Protein AF-A0A356J7E5-F1 (afdb_monomer)

pLDDT: mean 79.27, std 10.67, range [41.56, 92.94]

Foldseek 3Di:
DDDDPDPDPADDADLLLVLVQCLVCVVVFDFPCPPLLVVVLVVLVVVLVVCVVVVNVVVNVVSVVCSVVDDPSVVLSCCSPPNDPVSVVVRVVRTPDDWDQHNNHTDD

Sequence (108 aa):
MKHWMTGCKQSYIREEELLNQLYKMIDKVDIDELAAVERIKQEIDRLTKMISSLGGHVATAKVAEIMPDIDVYACAKYILKEGTKEEKRDLIGHLKTNLLIKDGSIHI

Nearest PDB structures (foldseek):
  8dz8-assembly2_B  TM=4.703E-01  e=1.554E+00  synthetic construct

Solvent-accessible surface area (backbone atoms only — not comparable to full-atom values): 6532 Å² total; per-residue (Å²): 133,88,78,80,88,60,97,64,89,63,57,89,68,56,69,71,58,53,40,52,54,47,54,75,45,48,85,78,48,53,58,52,67,70,58,62,47,46,52,51,52,50,51,51,51,53,50,37,54,52,41,40,76,75,67,36,58,73,59,37,56,57,49,62,70,47,60,84,70,64,52,63,56,60,52,51,43,45,32,57,71,75,42,52,73,65,54,37,50,52,56,62,69,44,44,72,55,74,73,45,78,52,84,67,39,83,45,120

Mean predicted aligned error: 8.87 Å

Secondary structure (DSSP, 8-state):
---------SPP--HHHHHHHHHHHGGGS-B-TTTHHHHHHHHHHHHHHHHHHTT-HHHHHHHHHHGGG--HHHHHHHHHHHS-HHHHHHHHHTB-S-PEEETTEEE-

Radius of gyration: 18.23 Å; Cα contacts (8 Å, |Δi|>4): 79; chains: 1; bounding box: 36×25×59 Å

Structure (mmCIF, N/CA/C/O backbone):
data_AF-A0A356J7E5-F1
#
_entry.id   AF-A0A356J7E5-F1
#
loop_
_atom_site.group_PDB
_atom_site.id
_atom_site.type_symbol
_atom_site.label_atom_id
_atom_site.label_alt_id
_atom_site.label_comp_id
_atom_site.label_asym_id
_atom_site.label_entity_id
_atom_site.label_seq_id
_atom_site.pdbx_PDB_ins_code
_atom_site.Cartn_x
_atom_site.Cartn_y
_atom_site.Cartn_z
_atom_site.occupancy
_atom_site.B_iso_or_equiv
_atom_site.auth_seq_id
_atom_site.auth_comp_id
_atom_site.auth_asym_id
_atom_site.auth_atom_id
_atom_site.pdbx_PDB_model_num
ATOM 1 N N . MET A 1 1 ? 3.920 15.385 34.512 1.00 41.56 1 MET A N 1
ATOM 2 C CA . MET A 1 1 ? 3.428 14.327 33.601 1.00 41.56 1 MET A CA 1
ATOM 3 C C . MET A 1 1 ? 2.526 14.982 32.570 1.00 41.56 1 MET A C 1
ATOM 5 O O . MET A 1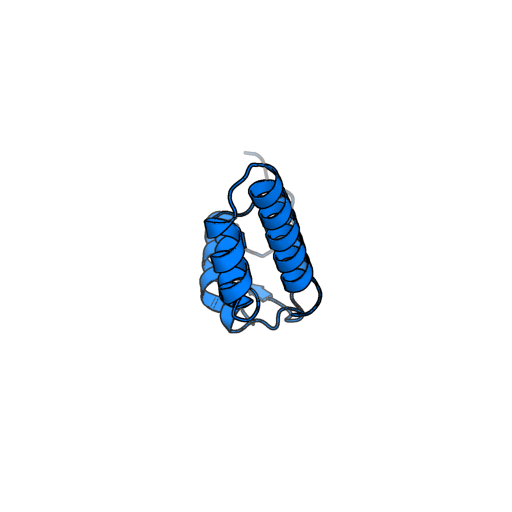 1 ? 1.538 15.585 32.960 1.00 41.56 1 MET A O 1
ATOM 9 N N . LYS A 1 2 ? 2.919 14.994 31.290 1.00 42.06 2 LYS A N 1
ATOM 10 C CA . LYS A 1 2 ? 2.154 15.662 30.226 1.00 42.06 2 LYS A CA 1
ATOM 11 C C . LYS A 1 2 ? 0.928 14.809 29.890 1.00 42.06 2 LYS A C 1
ATOM 13 O O . LYS A 1 2 ? 1.065 13.719 29.346 1.00 42.06 2 LYS A O 1
ATOM 18 N N . HIS A 1 3 ? -0.240 15.301 30.282 1.00 45.12 3 HIS A N 1
ATOM 19 C CA . HIS A 1 3 ? -1.545 14.742 29.953 1.00 45.12 3 HIS A CA 1
ATOM 20 C C . HIS A 1 3 ? -1.750 14.904 28.441 1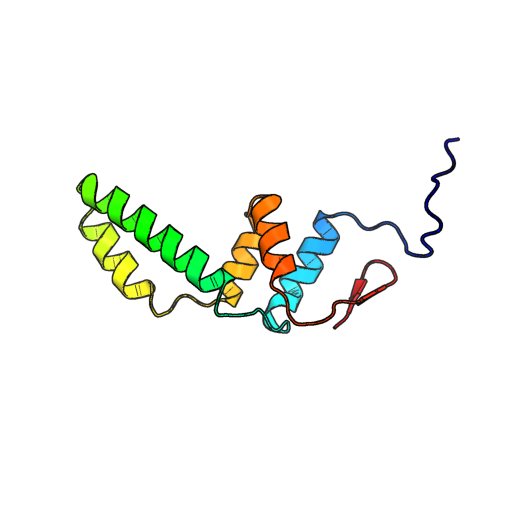.00 45.12 3 HIS A C 1
ATOM 22 O O . HIS A 1 3 ? -1.755 16.025 27.936 1.00 45.12 3 HIS A O 1
ATOM 28 N N . TRP A 1 4 ? -1.832 13.809 27.692 1.00 51.59 4 TRP A N 1
ATOM 29 C CA . TRP A 1 4 ? -2.084 13.873 26.256 1.00 51.59 4 TRP A CA 1
ATOM 30 C C . TRP A 1 4 ? -3.554 14.238 26.025 1.00 51.59 4 TRP A C 1
ATOM 32 O O . TRP A 1 4 ? -4.474 13.563 26.478 1.00 51.59 4 TRP A O 1
ATOM 42 N N . MET A 1 5 ? -3.741 15.377 25.365 1.00 57.56 5 MET A N 1
ATOM 43 C CA . MET A 1 5 ? -4.998 15.898 24.846 1.00 57.56 5 MET A CA 1
ATOM 44 C C . MET A 1 5 ? -5.292 15.245 23.497 1.00 57.56 5 MET A C 1
ATOM 46 O O . MET A 1 5 ? -4.988 15.810 22.453 1.00 57.56 5 MET A O 1
ATOM 50 N N . THR A 1 6 ? -5.911 14.078 23.496 1.00 57.47 6 THR A N 1
ATOM 51 C CA . THR A 1 6 ? -6.800 13.688 22.402 1.00 57.47 6 THR A CA 1
ATOM 52 C C . THR A 1 6 ? -7.925 12.918 23.076 1.00 57.47 6 THR A C 1
ATOM 54 O O . THR A 1 6 ? -7.679 11.920 23.739 1.00 57.47 6 THR A O 1
ATOM 57 N N . GLY A 1 7 ? -9.179 13.357 22.972 1.00 69.94 7 GLY A N 1
ATOM 58 C CA . GLY A 1 7 ? -10.334 12.597 23.487 1.00 69.94 7 GLY A CA 1
ATOM 59 C C . GLY A 1 7 ? -10.578 11.278 22.734 1.00 69.94 7 GLY A C 1
ATOM 60 O O . GLY A 1 7 ? -11.708 10.801 22.666 1.00 69.94 7 GLY A O 1
ATOM 61 N N . CYS A 1 8 ? -9.541 10.726 22.100 1.00 73.62 8 CYS A N 1
ATOM 62 C CA . CYS A 1 8 ? -9.588 9.508 21.326 1.00 73.62 8 CYS A CA 1
ATOM 63 C C . CYS A 1 8 ? -9.629 8.323 22.290 1.00 73.62 8 CYS A C 1
ATOM 65 O O . CYS A 1 8 ? -8.701 8.102 23.063 1.00 73.62 8 CYS A O 1
ATOM 67 N N . LYS A 1 9 ? -10.721 7.556 22.237 1.00 78.06 9 LYS A N 1
ATOM 68 C CA . LYS A 1 9 ? -10.908 6.346 23.054 1.00 78.06 9 LYS A CA 1
ATOM 69 C C . LYS A 1 9 ? -10.062 5.162 22.573 1.00 78.06 9 LYS A C 1
ATOM 71 O O . LYS A 1 9 ? -10.069 4.122 23.219 1.00 78.06 9 LYS A O 1
ATOM 76 N N . GLN A 1 10 ? -9.404 5.298 21.422 1.00 78.56 10 GLN A N 1
ATOM 77 C CA . GLN A 1 10 ? -8.622 4.235 20.806 1.00 78.56 10 GLN A CA 1
ATOM 78 C C . GLN A 1 10 ? -7.199 4.192 21.349 1.00 78.56 10 GLN A C 1
ATOM 80 O O . GLN A 1 10 ? -6.580 5.223 21.615 1.00 78.56 10 GLN A O 1
ATOM 85 N N . SER A 1 11 ? -6.687 2.973 21.493 1.00 80.81 11 SER A N 1
ATOM 86 C CA . SER A 1 11 ? -5.313 2.725 21.910 1.00 80.81 11 SER A CA 1
ATOM 87 C C . SER A 1 11 ? -4.316 3.261 20.886 1.00 80.81 11 SER A C 1
ATOM 89 O O . SER A 1 11 ? -4.572 3.290 19.682 1.00 80.81 11 SER A O 1
ATOM 91 N N . TYR A 1 12 ? -3.149 3.667 21.378 1.00 84.12 12 TYR A N 1
ATOM 92 C CA . TYR A 1 12 ? -2.030 4.042 20.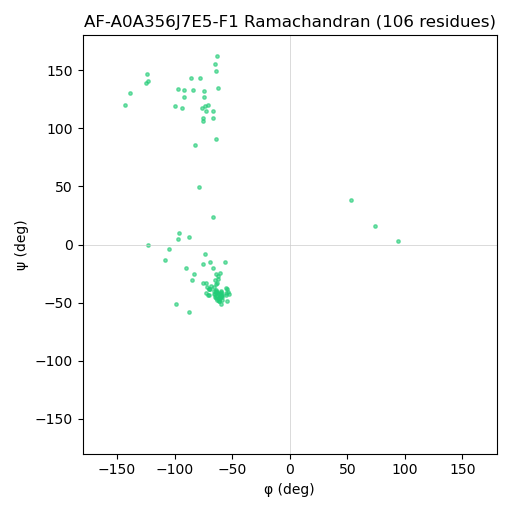525 1.00 84.12 12 TYR A CA 1
ATOM 93 C C . TYR A 1 12 ? -1.573 2.847 19.675 1.00 84.12 12 TYR A C 1
ATOM 95 O O . TYR A 1 12 ? -1.375 1.753 20.203 1.00 84.12 12 TYR A O 1
ATOM 103 N N . ILE A 1 13 ? -1.349 3.079 18.381 1.00 88.62 13 ILE A N 1
ATOM 104 C CA . ILE A 1 13 ? -0.760 2.115 17.448 1.00 88.62 13 ILE A CA 1
ATOM 105 C C . ILE A 1 13 ? 0.457 2.748 16.768 1.00 88.62 13 ILE A C 1
ATOM 107 O O . ILE A 1 13 ? 0.446 3.929 16.412 1.00 88.62 13 ILE A O 1
ATOM 111 N N . ARG A 1 14 ? 1.529 1.967 16.601 1.00 90.81 14 ARG A N 1
ATOM 112 C CA . ARG A 1 14 ? 2.715 2.390 15.843 1.00 90.81 14 ARG A CA 1
ATOM 113 C C . ARG A 1 14 ? 2.433 2.286 14.346 1.00 90.81 14 ARG A C 1
ATOM 115 O O . ARG A 1 14 ? 1.804 1.329 13.909 1.00 90.81 14 ARG A O 1
ATOM 122 N N . GLU A 1 15 ? 2.963 3.219 13.559 1.00 88.12 15 GLU A N 1
ATOM 123 C CA . GLU A 1 15 ? 2.815 3.209 12.094 1.00 88.12 15 GLU A CA 1
ATOM 124 C C . GLU A 1 15 ? 3.299 1.888 11.474 1.00 88.12 15 GLU A C 1
ATOM 126 O O . GLU A 1 15 ? 2.596 1.308 10.657 1.00 88.12 15 GLU A O 1
ATOM 131 N N . GLU A 1 16 ? 4.440 1.360 11.927 1.00 90.06 16 GLU A N 1
ATOM 132 C CA . GLU A 1 16 ? 4.972 0.058 11.487 1.00 90.06 16 GLU A CA 1
ATOM 133 C C . GLU A 1 16 ? 3.967 -1.089 11.677 1.00 90.06 16 GLU A C 1
ATOM 135 O O . GLU A 1 16 ? 3.812 -1.935 10.797 1.00 90.06 16 GLU A O 1
ATOM 140 N N . GLU A 1 17 ? 3.262 -1.103 12.810 1.00 91.88 17 GLU A N 1
ATOM 141 C CA . GLU A 1 17 ? 2.275 -2.136 13.121 1.00 91.88 17 GLU A CA 1
ATOM 142 C C . GLU A 1 17 ? 1.029 -1.977 12.242 1.00 91.88 17 GLU A C 1
ATOM 144 O O . GLU A 1 17 ? 0.558 -2.948 11.653 1.00 91.88 17 GLU A O 1
ATOM 149 N N . LEU A 1 18 ? 0.554 -0.739 12.068 1.00 90.62 18 LEU A N 1
ATOM 150 C CA . LEU A 1 18 ? -0.564 -0.428 11.179 1.00 90.62 18 LEU A CA 1
ATOM 151 C C . LEU A 1 18 ? -0.273 -0.854 9.730 1.00 90.62 18 LEU A C 1
ATOM 153 O O . LEU A 1 18 ? -1.097 -1.513 9.097 1.00 90.62 18 LEU A O 1
ATOM 157 N N . LEU A 1 19 ? 0.911 -0.513 9.213 1.00 91.56 19 LEU A N 1
ATOM 158 C CA . LEU A 1 19 ? 1.326 -0.863 7.854 1.00 91.56 19 LEU A CA 1
ATOM 159 C C . LEU A 1 19 ? 1.457 -2.378 7.672 1.00 91.56 19 LEU A C 1
ATOM 161 O O . LEU A 1 19 ? 1.054 -2.902 6.638 1.00 91.56 19 LEU A O 1
ATOM 165 N N . ASN A 1 20 ? 1.971 -3.096 8.674 1.00 92.94 20 ASN A N 1
ATOM 166 C CA . ASN A 1 20 ? 2.070 -4.554 8.636 1.00 92.94 20 ASN A CA 1
ATOM 167 C C . ASN A 1 20 ? 0.691 -5.230 8.620 1.00 92.94 20 ASN A C 1
ATOM 169 O O . ASN A 1 20 ? 0.486 -6.211 7.905 1.00 92.94 20 ASN A O 1
ATOM 173 N N . GLN A 1 21 ? -0.267 -4.710 9.389 1.00 92.81 21 GLN A N 1
ATOM 174 C CA . GLN A 1 21 ? -1.643 -5.199 9.345 1.00 92.81 21 GLN A CA 1
ATOM 175 C C . GLN A 1 21 ? -2.265 -4.962 7.971 1.00 92.81 21 GLN A C 1
ATOM 177 O O . GLN A 1 21 ? -2.797 -5.903 7.386 1.00 92.81 21 GLN A O 1
ATOM 182 N N . LEU A 1 22 ? -2.124 -3.751 7.425 1.00 90.44 22 LEU A N 1
ATOM 183 C CA . LEU A 1 22 ? -2.631 -3.419 6.097 1.00 90.44 22 LEU A CA 1
ATOM 184 C C . LEU A 1 22 ? -1.992 -4.307 5.018 1.00 90.44 22 LEU A C 1
ATOM 186 O O . LEU A 1 22 ? -2.704 -4.891 4.211 1.00 90.44 22 LEU A O 1
ATOM 190 N N . TYR A 1 23 ? -0.672 -4.511 5.063 1.00 91.25 23 TYR A N 1
ATOM 191 C CA . TYR A 1 23 ? 0.064 -5.392 4.147 1.00 91.25 23 TYR A CA 1
ATOM 192 C C . TYR A 1 23 ? -0.494 -6.823 4.112 1.00 91.25 23 TYR A C 1
ATOM 194 O O . TYR A 1 23 ? -0.551 -7.445 3.050 1.00 91.25 23 TYR A O 1
ATOM 202 N N . LYS A 1 24 ? -0.912 -7.358 5.266 1.00 91.69 24 LYS A N 1
ATOM 203 C CA . LYS A 1 24 ? -1.456 -8.720 5.391 1.00 91.69 24 LYS A CA 1
ATOM 204 C C . LYS A 1 24 ? -2.884 -8.874 4.868 1.00 91.69 24 LYS A C 1
ATOM 206 O O . LYS A 1 24 ? -3.319 -10.010 4.711 1.00 91.69 24 LYS A O 1
ATOM 211 N N . MET A 1 25 ? -3.612 -7.776 4.672 1.00 89.75 25 MET A N 1
ATOM 212 C CA . MET A 1 25 ? -5.017 -7.799 4.248 1.00 89.75 25 MET A CA 1
ATOM 213 C C . MET A 1 25 ? -5.290 -7.027 2.959 1.00 89.75 25 MET A C 1
ATOM 215 O O . MET A 1 25 ? -6.435 -6.972 2.528 1.00 89.75 25 MET A O 1
ATOM 219 N N . ILE A 1 26 ? -4.266 -6.422 2.354 1.00 85.94 26 ILE A N 1
ATOM 220 C CA . ILE A 1 26 ? -4.389 -5.582 1.157 1.00 85.94 26 ILE A CA 1
ATOM 221 C C . ILE A 1 26 ? -4.954 -6.345 -0.048 1.00 85.94 26 ILE A C 1
ATOM 223 O O . ILE A 1 26 ? -5.572 -5.748 -0.913 1.00 85.94 26 ILE A O 1
ATOM 227 N N . ASP A 1 27 ? -4.790 -7.668 -0.069 1.00 84.31 27 ASP A N 1
ATOM 228 C CA . ASP A 1 27 ? -5.372 -8.603 -1.038 1.00 84.31 27 ASP A CA 1
ATOM 229 C C . ASP A 1 27 ? -6.895 -8.771 -0.906 1.00 84.31 27 ASP A C 1
ATOM 231 O O . ASP A 1 27 ? -7.538 -9.313 -1.799 1.00 84.31 27 ASP A O 1
ATOM 235 N N . LYS A 1 28 ? -7.476 -8.322 0.209 1.00 84.19 28 LYS A N 1
ATOM 236 C CA . LYS A 1 28 ? -8.920 -8.352 0.487 1.00 84.19 28 LYS A CA 1
ATOM 237 C C . LYS A 1 28 ? -9.575 -6.980 0.364 1.00 84.19 28 LYS A C 1
ATOM 239 O O . LYS A 1 28 ? -10.780 -6.863 0.571 1.00 84.19 28 LYS A O 1
ATOM 244 N N . VAL A 1 29 ? -8.778 -5.947 0.108 1.00 81.69 29 VAL A N 1
ATOM 245 C CA . VAL A 1 29 ? -9.231 -4.564 0.005 1.00 81.69 29 VAL A CA 1
ATOM 246 C C . VAL A 1 29 ? -9.442 -4.236 -1.463 1.00 81.69 29 VAL A C 1
ATOM 248 O O . VAL A 1 29 ? -8.582 -4.518 -2.290 1.00 81.69 29 VAL A O 1
ATOM 251 N N . ASP A 1 30 ? -10.574 -3.611 -1.772 1.00 75.19 30 ASP A N 1
ATOM 252 C CA . ASP A 1 30 ? -10.832 -3.089 -3.108 1.00 75.19 30 ASP A CA 1
ATOM 253 C C . ASP A 1 30 ? -10.005 -1.810 -3.300 1.00 75.19 30 ASP A C 1
ATOM 255 O O . ASP A 1 30 ? -10.268 -0.763 -2.691 1.00 75.19 30 ASP A O 1
ATOM 259 N N . ILE A 1 31 ? -8.944 -1.933 -4.091 1.00 74.38 31 ILE A N 1
ATOM 260 C CA . ILE A 1 31 ? -8.103 -0.822 -4.525 1.00 74.38 31 ILE A CA 1
ATOM 261 C C . ILE A 1 31 ? -8.689 -0.349 -5.844 1.00 74.38 31 ILE A C 1
ATOM 263 O O . ILE A 1 31 ? -8.947 -1.172 -6.718 1.00 74.38 31 ILE A O 1
ATOM 267 N N . ASP A 1 32 ? -8.881 0.960 -6.019 1.00 66.38 32 ASP A N 1
ATOM 268 C CA . ASP A 1 32 ? -9.291 1.483 -7.321 1.00 66.38 32 ASP A CA 1
ATOM 269 C C . ASP A 1 32 ? -8.180 1.212 -8.355 1.00 66.38 32 ASP A C 1
ATOM 271 O O . ASP A 1 32 ? -7.231 1.989 -8.500 1.00 66.38 32 ASP A O 1
ATOM 275 N N . GLU A 1 33 ? -8.273 0.059 -9.031 1.00 60.97 33 GLU A N 1
ATOM 276 C CA . GLU A 1 33 ? -7.265 -0.499 -9.942 1.00 60.97 33 GLU A CA 1
ATOM 277 C C . GLU A 1 33 ? -6.895 0.461 -11.077 1.00 60.97 33 GLU A C 1
ATOM 279 O O . GLU A 1 33 ? -5.869 0.274 -11.723 1.00 60.97 33 GLU A O 1
ATOM 284 N N . LEU A 1 34 ? -7.680 1.513 -11.327 1.00 57.75 34 LEU A N 1
ATOM 285 C CA . LEU A 1 34 ? -7.445 2.402 -12.457 1.00 57.75 34 LEU A CA 1
ATOM 286 C C . LEU A 1 34 ? -6.429 3.519 -12.183 1.00 57.75 34 LEU A C 1
ATOM 288 O O . LEU A 1 34 ? -5.765 3.952 -13.113 1.00 57.75 34 LEU A O 1
ATOM 292 N N . ALA A 1 35 ? -6.297 4.022 -10.952 1.00 63.16 35 ALA A N 1
ATOM 293 C CA . ALA A 1 35 ? -5.496 5.230 -10.704 1.00 63.16 35 ALA A CA 1
ATOM 294 C C . ALA A 1 35 ? -4.081 4.915 -10.199 1.00 63.16 35 ALA A C 1
ATOM 296 O O . ALA A 1 35 ? -3.093 5.393 -10.761 1.00 63.16 35 ALA A O 1
ATOM 297 N N . ALA A 1 36 ? -3.967 4.085 -9.158 1.00 66.88 36 ALA A N 1
ATOM 298 C CA . ALA A 1 36 ? -2.676 3.770 -8.546 1.00 66.88 36 ALA A CA 1
ATOM 299 C C . ALA A 1 36 ? -1.804 2.899 -9.467 1.00 66.88 36 ALA A C 1
ATOM 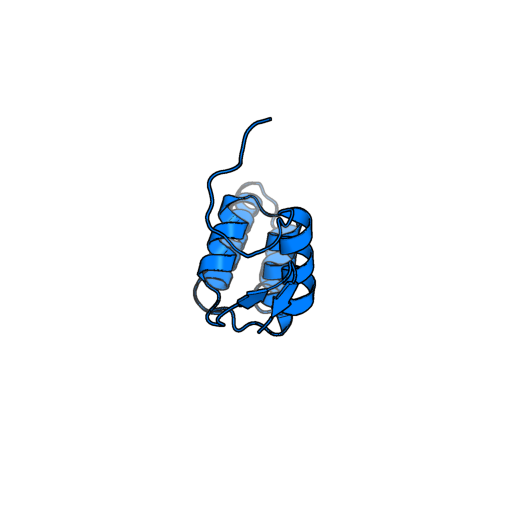301 O O . ALA A 1 36 ? -0.621 3.173 -9.664 1.00 66.88 36 ALA A O 1
ATOM 302 N N . VAL A 1 37 ? -2.404 1.884 -10.088 1.00 69.31 37 VAL A N 1
ATOM 303 C CA . VAL A 1 37 ? -1.723 0.960 -11.010 1.00 69.31 37 VAL A CA 1
ATOM 304 C C . VAL A 1 37 ? -1.258 1.686 -12.258 1.00 69.31 37 VAL A C 1
ATOM 306 O O . VAL A 1 37 ? -0.138 1.473 -12.711 1.00 69.31 37 VAL A O 1
ATOM 309 N N . GLU A 1 38 ? -2.097 2.566 -12.797 1.00 72.81 38 GLU A N 1
ATOM 310 C CA . GLU A 1 38 ? -1.768 3.360 -13.974 1.00 72.81 38 GLU A CA 1
ATOM 311 C C . GLU A 1 38 ? -0.591 4.300 -13.689 1.00 72.81 38 GLU A C 1
ATOM 313 O O . GLU A 1 38 ? 0.345 4.358 -14.481 1.00 72.81 38 GLU A O 1
ATOM 318 N N . ARG A 1 39 ? -0.548 4.947 -12.513 1.00 72.81 39 ARG A N 1
ATOM 319 C CA . ARG A 1 39 ? 0.630 5.730 -12.091 1.00 72.81 39 ARG A CA 1
ATOM 320 C C . ARG A 1 39 ? 1.894 4.876 -12.005 1.00 72.81 39 ARG A C 1
ATOM 322 O O . ARG A 1 39 ? 2.946 5.306 -12.470 1.00 72.81 39 ARG A O 1
ATOM 329 N N . ILE A 1 40 ? 1.805 3.672 -11.439 1.00 71.25 40 ILE A N 1
ATOM 330 C CA . ILE A 1 40 ? 2.955 2.760 -11.342 1.00 71.25 40 ILE A CA 1
ATOM 331 C C . ILE A 1 40 ? 3.425 2.332 -12.737 1.00 71.25 40 ILE A C 1
ATOM 333 O O . ILE A 1 40 ? 4.619 2.387 -13.027 1.00 71.25 40 ILE A O 1
ATOM 337 N N . LYS A 1 41 ? 2.498 1.953 -13.624 1.00 74.88 41 LYS A N 1
ATOM 338 C CA . LYS A 1 41 ? 2.798 1.596 -15.018 1.00 74.88 41 LYS A CA 1
ATOM 339 C C . LYS A 1 41 ? 3.451 2.760 -15.765 1.00 74.88 41 LYS A C 1
ATOM 341 O O . LYS A 1 41 ? 4.427 2.541 -16.477 1.00 74.88 41 LYS A O 1
ATOM 346 N N . GLN A 1 42 ? 2.975 3.987 -15.558 1.00 79.25 42 GLN A N 1
ATOM 347 C CA . GLN A 1 42 ? 3.568 5.199 -16.131 1.00 79.25 42 GLN A CA 1
ATOM 348 C C . GLN A 1 42 ? 4.993 5.447 -15.629 1.00 79.25 42 GLN A C 1
ATOM 350 O O . GLN A 1 42 ? 5.866 5.805 -16.421 1.00 79.25 42 GLN A O 1
ATOM 355 N N . GLU A 1 43 ? 5.261 5.232 -14.341 1.00 77.69 43 GLU A N 1
ATOM 356 C CA . GLU A 1 43 ? 6.606 5.416 -13.792 1.00 77.69 43 GLU A CA 1
ATOM 357 C C . GLU A 1 43 ? 7.572 4.328 -14.294 1.00 77.69 43 GLU A C 1
ATOM 359 O O . GLU A 1 43 ? 8.708 4.630 -14.667 1.00 77.69 43 GLU A O 1
ATOM 364 N N . ILE A 1 44 ? 7.108 3.078 -14.413 1.00 77.69 44 ILE A N 1
ATOM 365 C CA . ILE A 1 44 ? 7.871 1.982 -15.034 1.00 77.69 44 ILE A CA 1
ATOM 366 C C . ILE A 1 44 ? 8.183 2.296 -16.500 1.00 77.69 44 ILE A C 1
ATOM 368 O O . ILE A 1 44 ? 9.330 2.146 -16.925 1.00 77.69 44 ILE A O 1
ATOM 372 N N . ASP A 1 45 ? 7.208 2.776 -17.274 1.00 81.31 45 ASP A N 1
ATOM 373 C CA . ASP A 1 45 ? 7.410 3.187 -18.668 1.00 81.31 45 ASP A CA 1
ATOM 374 C C . ASP A 1 45 ? 8.428 4.339 -18.773 1.00 81.31 45 ASP A C 1
ATOM 376 O O . ASP A 1 45 ? 9.353 4.303 -19.592 1.00 81.31 45 ASP A O 1
ATOM 380 N N . ARG A 1 46 ? 8.343 5.333 -17.882 1.00 82.00 46 ARG A N 1
ATOM 381 C CA . ARG A 1 46 ? 9.297 6.449 -17.814 1.00 82.00 46 ARG A CA 1
ATOM 382 C C . ARG A 1 46 ? 10.724 5.977 -17.521 1.00 82.00 46 ARG A C 1
ATOM 384 O O . ARG A 1 46 ? 11.659 6.402 -18.207 1.00 82.00 46 ARG A O 1
ATOM 391 N N . LEU A 1 47 ? 10.901 5.092 -16.539 1.00 79.38 47 LEU A N 1
ATOM 392 C CA . LEU A 1 47 ? 12.200 4.500 -16.206 1.00 79.38 47 LEU A CA 1
ATOM 393 C C . LEU A 1 47 ? 12.744 3.649 -17.359 1.00 79.38 47 LEU A C 1
ATOM 395 O O . LEU A 1 47 ? 13.929 3.729 -17.687 1.00 79.38 47 LEU A O 1
ATOM 399 N N . THR A 1 48 ? 11.876 2.890 -18.024 1.00 80.56 48 THR A N 1
ATOM 400 C CA . THR A 1 48 ? 12.227 2.066 -19.187 1.00 80.56 48 THR A CA 1
ATOM 401 C C . THR A 1 48 ? 12.751 2.927 -20.333 1.00 80.56 48 THR A C 1
ATOM 403 O O . THR A 1 48 ? 13.817 2.646 -20.884 1.00 80.56 48 THR A O 1
ATOM 406 N N . LYS A 1 49 ? 12.071 4.037 -20.649 1.00 82.62 49 LYS A N 1
ATOM 407 C CA . LYS A 1 49 ? 12.522 5.011 -21.659 1.00 82.62 49 LYS A CA 1
ATOM 408 C C . LYS A 1 49 ? 13.879 5.617 -21.311 1.00 82.62 49 LYS A C 1
ATOM 410 O O . LYS A 1 49 ? 14.742 5.727 -22.184 1.00 82.62 49 LYS A O 1
ATOM 415 N N . MET A 1 50 ? 14.096 5.957 -20.040 1.00 80.69 50 MET A N 1
ATOM 416 C CA . MET A 1 50 ? 15.391 6.446 -19.565 1.00 80.69 50 MET A CA 1
ATOM 417 C C . MET A 1 50 ? 16.500 5.408 -19.799 1.00 80.69 50 MET A C 1
ATOM 419 O O . MET A 1 50 ? 17.504 5.726 -20.434 1.00 80.69 50 MET A O 1
ATOM 423 N N . ILE A 1 51 ? 16.310 4.157 -19.368 1.00 81.75 51 ILE A N 1
ATOM 424 C CA . ILE A 1 51 ? 17.286 3.069 -19.567 1.00 81.75 51 I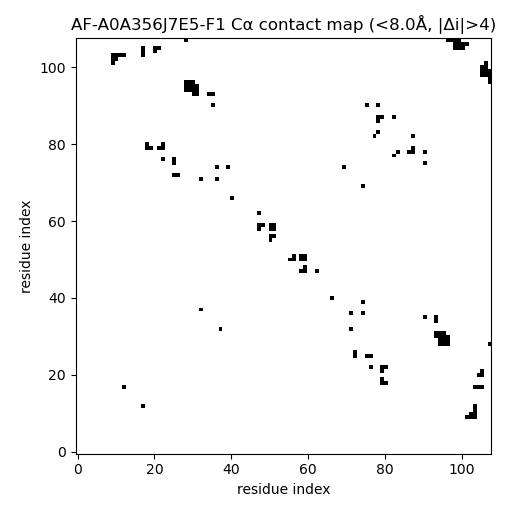LE A CA 1
ATOM 425 C C . ILE A 1 51 ? 17.562 2.828 -21.060 1.00 81.75 51 ILE A C 1
ATOM 427 O O . ILE A 1 51 ? 18.719 2.642 -21.447 1.00 81.75 51 ILE A O 1
ATOM 431 N N . SER A 1 52 ? 16.531 2.892 -21.911 1.00 83.12 52 SER A N 1
ATOM 432 C CA . SER A 1 52 ? 16.689 2.784 -23.368 1.00 83.12 52 SER A CA 1
ATOM 433 C C . SER A 1 52 ? 17.612 3.866 -23.921 1.00 83.12 52 SER A C 1
ATOM 435 O O . SER A 1 52 ? 18.498 3.568 -24.719 1.00 83.12 52 SER A O 1
ATOM 437 N N . SER A 1 53 ? 17.430 5.117 -23.478 1.00 83.00 53 SER A N 1
ATOM 438 C CA . SER A 1 53 ? 18.240 6.258 -23.927 1.00 83.00 53 SER A CA 1
ATOM 439 C C . SER A 1 53 ? 19.717 6.136 -23.536 1.00 83.00 53 SER A C 1
ATOM 441 O O . SER A 1 53 ? 20.585 6.652 -24.233 1.00 83.00 53 SER A O 1
ATOM 443 N N . LEU A 1 54 ? 20.007 5.387 -22.467 1.00 89.50 54 LEU A N 1
ATOM 444 C CA . LEU A 1 54 ? 21.360 5.070 -22.004 1.00 89.50 54 LEU A CA 1
ATOM 445 C C . LEU A 1 54 ? 21.953 3.808 -22.665 1.00 89.50 54 LEU A C 1
ATOM 447 O O . LEU A 1 54 ? 23.033 3.366 -22.283 1.00 89.50 54 LEU A O 1
ATOM 451 N N . GLY A 1 55 ? 21.269 3.216 -23.653 1.00 81.25 55 GLY A N 1
ATOM 452 C CA . GLY A 1 55 ? 21.746 2.056 -24.412 1.00 81.25 55 GLY A CA 1
ATOM 453 C C . GLY A 1 55 ? 21.293 0.689 -23.882 1.00 81.25 55 GLY A C 1
ATOM 454 O O . GLY A 1 55 ? 21.653 -0.336 -24.464 1.00 81.25 55 GLY A O 1
ATOM 455 N N . GLY A 1 56 ? 20.465 0.637 -22.833 1.00 77.94 56 GLY A N 1
ATOM 456 C CA . GLY A 1 56 ? 20.011 -0.590 -22.161 1.00 77.94 56 GLY A CA 1
ATOM 457 C C . GLY A 1 56 ? 18.881 -1.361 -22.863 1.00 77.94 56 GLY A C 1
ATOM 458 O O . GLY A 1 56 ? 17.907 -1.735 -22.217 1.00 77.94 56 GLY A O 1
ATOM 459 N N . HIS A 1 57 ? 19.001 -1.632 -24.164 1.00 71.50 57 HIS A N 1
ATOM 460 C CA . HIS A 1 57 ? 17.935 -2.211 -25.005 1.00 71.50 57 HIS A CA 1
ATOM 461 C C . HIS A 1 57 ? 17.472 -3.624 -24.585 1.00 71.50 57 HIS A C 1
ATOM 463 O O . HIS A 1 57 ? 16.329 -4.008 -24.814 1.00 71.50 57 HIS A O 1
ATOM 469 N N . VAL A 1 58 ? 18.338 -4.415 -23.942 1.00 69.69 58 VAL A N 1
ATOM 470 C CA . VAL A 1 58 ? 17.978 -5.760 -23.442 1.00 69.69 58 VAL A CA 1
ATOM 471 C C . VAL A 1 58 ? 17.124 -5.680 -22.172 1.00 69.69 58 VAL A C 1
ATOM 473 O O . VAL A 1 58 ? 16.259 -6.525 -21.948 1.00 69.69 58 VAL A O 1
ATOM 476 N N . ALA A 1 59 ? 17.353 -4.665 -21.335 1.00 67.75 59 ALA A N 1
ATOM 477 C CA . ALA A 1 59 ? 16.564 -4.449 -20.127 1.00 67.75 59 ALA A CA 1
ATOM 478 C C . ALA A 1 59 ? 15.155 -3.952 -20.475 1.00 67.75 59 ALA A C 1
ATOM 480 O O . ALA A 1 59 ? 14.189 -4.379 -19.852 1.00 67.75 59 ALA A O 1
ATOM 481 N N . THR A 1 60 ? 15.022 -3.115 -21.506 1.00 70.50 60 THR A N 1
ATOM 482 C CA . THR A 1 60 ? 13.723 -2.571 -21.915 1.00 70.50 60 THR A CA 1
ATOM 483 C C . THR A 1 60 ? 12.797 -3.610 -22.539 1.00 70.50 60 THR A C 1
ATOM 485 O O . THR A 1 60 ? 11.612 -3.613 -22.221 1.00 70.50 60 THR A O 1
ATOM 488 N N . ALA A 1 61 ? 13.325 -4.540 -23.342 1.00 71.81 61 ALA A N 1
ATOM 489 C CA . ALA A 1 61 ? 12.538 -5.646 -23.896 1.00 71.81 61 ALA A CA 1
ATOM 490 C C . ALA A 1 61 ? 11.922 -6.527 -22.794 1.00 71.81 61 ALA A C 1
ATOM 492 O O . ALA A 1 61 ? 10.731 -6.819 -22.823 1.00 71.81 61 ALA A O 1
ATOM 493 N N . LYS A 1 62 ? 12.708 -6.863 -21.763 1.00 73.81 62 LYS A N 1
ATOM 494 C CA . LYS A 1 62 ? 12.229 -7.655 -20.619 1.00 73.81 62 LYS A CA 1
ATOM 495 C C . LYS A 1 62 ? 11.171 -6.931 -19.790 1.00 73.81 62 LYS A C 1
ATOM 497 O O . LYS A 1 62 ? 10.252 -7.571 -19.298 1.00 73.81 62 LYS A O 1
ATOM 502 N N . VAL A 1 63 ? 11.296 -5.612 -19.620 1.00 73.06 63 VAL A N 1
ATOM 503 C CA . VAL A 1 63 ? 10.292 -4.821 -18.888 1.00 73.06 63 VAL A CA 1
ATOM 504 C C . VAL A 1 63 ? 8.977 -4.735 -19.670 1.00 73.06 63 VAL A C 1
ATOM 506 O O . VAL A 1 63 ? 7.905 -4.848 -19.081 1.00 73.06 63 VAL A O 1
ATOM 509 N N . ALA A 1 64 ? 9.045 -4.603 -20.996 1.00 71.06 64 ALA A N 1
ATOM 510 C CA . ALA A 1 64 ? 7.861 -4.580 -21.851 1.00 71.06 64 ALA A CA 1
ATOM 511 C C . ALA A 1 64 ? 7.077 -5.907 -21.823 1.00 71.06 64 ALA A C 1
ATOM 513 O O . ALA A 1 64 ? 5.851 -5.884 -21.889 1.00 71.06 64 ALA A O 1
ATOM 514 N N . GLU A 1 65 ? 7.763 -7.045 -21.682 1.00 75.56 65 GLU A N 1
ATOM 515 C CA . GLU A 1 65 ? 7.128 -8.366 -21.565 1.00 75.56 65 GLU A CA 1
ATOM 516 C C . GLU A 1 65 ? 6.358 -8.545 -20.247 1.00 75.56 65 GLU A C 1
ATOM 518 O O . GLU A 1 65 ? 5.305 -9.170 -20.248 1.00 75.56 65 GLU A O 1
ATOM 523 N N . ILE A 1 66 ? 6.844 -7.976 -19.138 1.00 72.12 66 ILE A N 1
ATOM 524 C CA . ILE A 1 66 ? 6.225 -8.136 -17.807 1.00 72.12 66 ILE A CA 1
ATOM 525 C C . ILE A 1 66 ? 5.173 -7.069 -17.482 1.00 72.12 66 ILE A C 1
ATOM 527 O O . ILE A 1 66 ? 4.356 -7.275 -16.591 1.00 72.12 66 ILE A O 1
ATOM 531 N N . MET A 1 67 ? 5.188 -5.921 -18.170 1.00 70.06 67 MET A N 1
ATOM 532 C CA . MET A 1 67 ? 4.269 -4.797 -17.926 1.00 70.06 67 MET A CA 1
ATOM 533 C C . MET A 1 67 ? 2.770 -5.163 -17.946 1.00 70.06 67 MET A C 1
ATOM 535 O O . MET A 1 67 ? 2.031 -4.627 -17.111 1.00 70.06 67 MET A O 1
ATOM 539 N N . PRO A 1 68 ? 2.288 -6.026 -18.864 1.00 68.81 68 PRO A N 1
ATOM 540 C CA . PRO A 1 68 ? 0.888 -6.451 -18.891 1.00 68.81 68 PRO A CA 1
ATOM 541 C C . PRO A 1 68 ? 0.479 -7.269 -17.660 1.00 68.81 68 PRO A C 1
ATOM 543 O O . PRO A 1 68 ? -0.665 -7.167 -17.227 1.00 68.81 68 PRO A O 1
ATOM 546 N N . ASP A 1 69 ? 1.424 -8.010 -17.078 1.00 71.38 69 ASP A N 1
ATOM 547 C CA . ASP A 1 69 ? 1.197 -8.982 -16.002 1.00 71.38 69 ASP A CA 1
ATOM 548 C C . ASP A 1 69 ? 1.459 -8.405 -14.600 1.00 71.38 69 ASP A C 1
ATOM 550 O O . ASP A 1 69 ? 1.522 -9.139 -13.611 1.00 71.38 69 ASP A O 1
ATOM 554 N N . ILE A 1 70 ? 1.644 -7.085 -14.488 1.00 73.31 70 ILE A N 1
ATOM 555 C CA . ILE A 1 70 ? 1.875 -6.432 -13.197 1.00 73.31 70 ILE A CA 1
ATOM 556 C C . ILE A 1 70 ? 0.614 -6.540 -12.333 1.00 73.31 70 ILE A C 1
ATOM 558 O O . ILE A 1 70 ? -0.385 -5.862 -12.574 1.00 73.31 70 ILE A O 1
ATOM 562 N N . ASP A 1 71 ? 0.709 -7.366 -11.292 1.00 76.38 71 ASP A N 1
ATOM 563 C CA . ASP A 1 71 ? -0.308 -7.534 -10.259 1.00 76.38 71 ASP A CA 1
ATOM 564 C C . ASP A 1 71 ? -0.380 -6.297 -9.347 1.00 76.38 71 ASP A C 1
ATOM 566 O O . ASP A 1 71 ? 0.577 -5.928 -8.654 1.00 76.38 71 ASP A O 1
ATOM 570 N N . VAL A 1 72 ? -1.562 -5.683 -9.320 1.00 77.50 72 VAL A N 1
ATOM 571 C CA . VAL A 1 72 ? -1.913 -4.523 -8.495 1.00 77.50 72 VAL A CA 1
ATOM 572 C C . VAL A 1 72 ? -1.602 -4.758 -7.019 1.00 77.50 72 VAL A C 1
ATOM 574 O O . VAL A 1 72 ? -1.031 -3.891 -6.351 1.00 77.50 72 VAL A O 1
ATOM 577 N N . TYR A 1 73 ? -1.914 -5.947 -6.506 1.00 82.19 73 TYR A N 1
ATOM 578 C CA . TYR A 1 73 ? -1.711 -6.284 -5.102 1.00 82.19 73 TYR A CA 1
ATOM 579 C C . TYR A 1 73 ? -0.233 -6.486 -4.773 1.00 82.19 73 TYR A C 1
ATOM 581 O O . TYR A 1 73 ? 0.206 -6.138 -3.673 1.00 82.19 73 TYR A O 1
ATOM 589 N N . ALA A 1 74 ? 0.561 -6.996 -5.717 1.00 82.69 74 ALA A N 1
ATOM 590 C CA . ALA A 1 74 ? 2.009 -7.091 -5.561 1.00 82.69 74 ALA A CA 1
ATOM 591 C C . ALA A 1 74 ? 2.649 -5.696 -5.468 1.00 82.69 74 ALA A C 1
ATOM 593 O O . ALA A 1 74 ? 3.482 -5.453 -4.589 1.00 82.69 74 ALA A O 1
ATOM 594 N N . CYS A 1 75 ? 2.204 -4.750 -6.300 1.00 79.75 75 CYS A N 1
ATOM 595 C CA . CYS A 1 75 ? 2.641 -3.358 -6.222 1.00 79.75 75 CYS A CA 1
ATOM 596 C C . CYS A 1 75 ? 2.216 -2.676 -4.917 1.00 79.75 75 CYS A C 1
ATOM 598 O O . CYS A 1 75 ? 3.038 -2.025 -4.270 1.00 79.75 75 CYS A O 1
ATOM 600 N N . ALA A 1 76 ? 0.965 -2.855 -4.490 1.00 83.75 76 ALA A N 1
ATOM 601 C CA . ALA A 1 76 ? 0.479 -2.304 -3.228 1.00 83.75 76 ALA A CA 1
ATOM 602 C C . ALA A 1 76 ? 1.293 -2.836 -2.035 1.00 83.75 76 ALA A C 1
ATOM 604 O O . ALA A 1 76 ? 1.738 -2.063 -1.185 1.00 83.75 76 ALA A O 1
ATOM 605 N N . LYS A 1 77 ? 1.584 -4.144 -2.008 1.00 88.38 77 LYS A N 1
ATOM 606 C CA . LYS A 1 77 ? 2.467 -4.770 -1.009 1.00 88.38 77 LYS A CA 1
ATOM 607 C C . LYS A 1 77 ? 3.867 -4.161 -1.012 1.00 88.38 77 LYS A C 1
ATOM 609 O O . LYS A 1 77 ? 4.409 -3.886 0.060 1.00 88.38 77 LYS A O 1
ATOM 614 N N . TYR A 1 78 ? 4.441 -3.923 -2.189 1.00 87.31 78 TYR A N 1
ATOM 615 C CA . TYR A 1 78 ? 5.742 -3.269 -2.309 1.00 87.31 78 TYR A CA 1
ATOM 616 C C . TYR A 1 78 ? 5.722 -1.845 -1.734 1.00 87.31 78 TYR A C 1
ATOM 618 O O . TYR A 1 78 ? 6.560 -1.528 -0.894 1.00 87.31 78 TYR A O 1
ATOM 626 N N . ILE A 1 79 ? 4.735 -1.018 -2.098 1.00 86.06 79 ILE A N 1
ATOM 627 C CA . ILE A 1 79 ? 4.604 0.360 -1.591 1.00 86.06 79 ILE A CA 1
ATOM 628 C C . ILE A 1 79 ? 4.436 0.377 -0.067 1.00 86.06 79 ILE A C 1
ATOM 630 O O . ILE A 1 79 ? 5.098 1.154 0.620 1.00 86.06 79 ILE A O 1
ATOM 634 N N . LEU A 1 80 ? 3.603 -0.505 0.493 1.00 88.44 80 LEU A N 1
ATOM 635 C CA . LEU A 1 80 ? 3.409 -0.595 1.945 1.00 88.44 80 LEU A CA 1
ATOM 636 C C . LEU A 1 80 ? 4.691 -0.975 2.696 1.00 88.44 80 LEU A C 1
ATOM 638 O O . LEU A 1 80 ? 4.876 -0.553 3.839 1.00 88.44 80 LEU A O 1
ATOM 642 N N . LYS A 1 81 ? 5.588 -1.732 2.059 1.00 90.06 81 LYS A N 1
ATOM 643 C CA . LYS A 1 81 ? 6.848 -2.172 2.657 1.00 90.06 81 LYS A CA 1
ATOM 644 C C . LYS A 1 81 ? 7.972 -1.150 2.455 1.00 90.06 81 LYS A C 1
ATOM 646 O O . LYS A 1 81 ? 8.504 -0.631 3.433 1.00 90.06 81 LYS A O 1
ATOM 651 N N . GLU A 1 82 ? 8.274 -0.817 1.205 1.00 87.31 82 GLU A N 1
ATOM 652 C CA . GLU A 1 82 ? 9.474 -0.073 0.789 1.00 87.31 82 GLU A CA 1
ATOM 653 C C . GLU A 1 82 ? 9.179 1.365 0.330 1.00 87.31 82 GLU A C 1
ATOM 655 O O . GLU A 1 82 ? 10.093 2.177 0.213 1.00 87.31 82 GLU A O 1
ATOM 660 N N . GLY A 1 83 ? 7.910 1.702 0.083 1.00 84.31 83 GLY A N 1
ATOM 661 C CA . GLY A 1 83 ? 7.515 3.021 -0.403 1.00 84.31 83 GLY A CA 1
ATOM 662 C C . GLY A 1 83 ? 7.796 4.146 0.594 1.00 84.31 83 GLY A C 1
ATOM 663 O O . GLY A 1 83 ? 7.835 3.965 1.820 1.00 84.31 83 GLY A O 1
ATOM 664 N N . THR A 1 84 ? 7.945 5.350 0.057 1.00 88.81 84 THR A N 1
ATOM 665 C CA . THR A 1 84 ? 8.010 6.587 0.829 1.00 88.81 84 THR A CA 1
ATOM 666 C C . THR A 1 84 ? 6.703 6.834 1.582 1.00 88.81 84 THR A C 1
ATOM 668 O O . THR A 1 84 ? 5.640 6.295 1.267 1.00 88.81 84 THR A O 1
ATOM 671 N N . LYS A 1 85 ? 6.761 7.704 2.594 1.00 88.75 85 LYS A N 1
ATOM 672 C CA . LYS A 1 85 ? 5.577 8.108 3.362 1.00 88.75 85 LYS A CA 1
ATOM 673 C C . LYS A 1 85 ? 4.458 8.671 2.475 1.00 88.75 85 LYS A C 1
ATOM 675 O O . LYS A 1 85 ? 3.287 8.427 2.751 1.00 88.75 85 LYS A O 1
ATOM 680 N N . GLU A 1 86 ? 4.816 9.420 1.435 1.00 87.12 86 GLU A N 1
ATOM 681 C CA . GLU A 1 86 ? 3.840 10.023 0.525 1.00 87.12 86 GLU A CA 1
ATOM 682 C C . GLU A 1 86 ? 3.191 8.976 -0.383 1.00 87.12 86 GLU A C 1
ATOM 684 O O . GLU A 1 86 ? 1.973 8.973 -0.507 1.00 87.12 86 GLU A O 1
ATOM 689 N N . GLU A 1 87 ? 3.955 8.021 -0.920 1.00 83.62 87 GLU A N 1
ATOM 690 C CA . GLU A 1 87 ? 3.400 6.915 -1.719 1.00 83.62 87 GLU A CA 1
ATOM 691 C C . GLU A 1 87 ? 2.476 6.017 -0.892 1.00 83.62 87 GLU A C 1
ATOM 693 O O . GLU A 1 87 ? 1.406 5.627 -1.352 1.00 83.62 87 GLU A O 1
ATOM 698 N N . LYS A 1 88 ? 2.849 5.726 0.361 1.00 87.81 88 LYS A N 1
ATOM 699 C CA . LYS A 1 88 ? 1.995 4.976 1.296 1.00 87.81 88 LYS A CA 1
ATOM 700 C C . LYS A 1 88 ? 0.683 5.707 1.562 1.00 87.81 88 LYS A C 1
ATOM 702 O O . LYS A 1 88 ? -0.377 5.087 1.559 1.00 87.81 88 LYS A O 1
ATOM 707 N N . ARG A 1 89 ? 0.745 7.023 1.784 1.00 87.62 89 ARG A N 1
ATOM 708 C CA . ARG A 1 89 ? -0.445 7.857 1.985 1.00 87.62 89 ARG A CA 1
ATOM 709 C C . ARG A 1 89 ? -1.326 7.887 0.739 1.00 87.62 89 ARG A C 1
ATOM 711 O O . ARG A 1 89 ? -2.538 7.754 0.876 1.00 87.62 89 ARG A O 1
ATOM 718 N N . ASP A 1 90 ? -0.725 8.050 -0.435 1.00 84.44 90 ASP A N 1
ATOM 719 C CA . ASP A 1 90 ? -1.431 8.069 -1.715 1.00 84.44 90 ASP A CA 1
ATOM 720 C C . ASP A 1 90 ? -2.143 6.734 -1.964 1.00 84.44 90 ASP A C 1
ATOM 722 O O . ASP A 1 90 ? -3.346 6.721 -2.202 1.00 84.44 90 ASP A O 1
ATOM 726 N N . LEU A 1 91 ? -1.453 5.601 -1.782 1.00 84.50 91 LEU A N 1
ATOM 727 C CA . LEU A 1 91 ? -2.048 4.264 -1.884 1.00 84.50 91 LEU A CA 1
ATOM 728 C C . LEU A 1 91 ? -3.265 4.102 -0.962 1.00 84.50 91 LEU A C 1
ATOM 730 O O . LEU A 1 91 ? -4.318 3.654 -1.409 1.00 84.50 91 LEU A O 1
ATOM 734 N N . ILE A 1 92 ? -3.136 4.485 0.313 1.00 85.69 92 ILE A N 1
ATOM 735 C CA . ILE A 1 92 ? -4.235 4.399 1.290 1.00 85.69 92 ILE A CA 1
ATOM 736 C C . ILE A 1 92 ? -5.411 5.305 0.887 1.00 85.69 92 ILE A C 1
ATOM 738 O O . ILE A 1 92 ? -6.565 4.953 1.118 1.00 85.69 92 ILE A O 1
ATOM 742 N N . GLY A 1 93 ? -5.138 6.451 0.257 1.00 84.56 93 GLY A N 1
ATOM 743 C CA . GLY A 1 93 ? -6.162 7.361 -0.259 1.00 84.56 93 GLY A CA 1
ATOM 744 C C . GLY A 1 93 ? -6.989 6.798 -1.420 1.00 84.56 93 GLY A C 1
ATOM 745 O O . GLY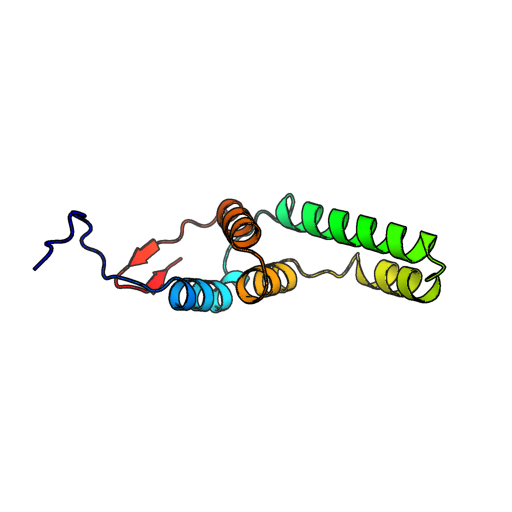 A 1 93 ? -8.095 7.278 -1.651 1.00 84.56 93 GLY A O 1
ATOM 746 N N . HIS A 1 94 ? -6.489 5.775 -2.118 1.00 80.62 94 HIS A N 1
ATOM 747 C CA . HIS A 1 94 ? -7.168 5.124 -3.245 1.00 80.62 94 HIS A CA 1
ATOM 748 C C . HIS A 1 94 ? -7.933 3.846 -2.853 1.00 80.62 94 HIS A C 1
ATOM 750 O O . HIS A 1 94 ? -8.468 3.154 -3.723 1.00 80.62 94 HIS A O 1
ATOM 756 N N . LEU A 1 95 ? -7.993 3.505 -1.561 1.00 82.88 95 LEU A N 1
ATOM 757 C CA . LEU A 1 95 ? -8.779 2.366 -1.084 1.00 82.88 95 LEU A CA 1
ATOM 758 C C . LEU A 1 95 ? -10.272 2.724 -1.105 1.00 82.88 95 LEU A C 1
ATOM 760 O O . LEU A 1 95 ? -10.683 3.724 -0.518 1.00 82.88 95 LEU A O 1
ATOM 764 N N . LYS A 1 96 ? -11.097 1.891 -1.749 1.00 79.00 96 LYS A N 1
ATOM 765 C CA . LYS A 1 96 ? -12.566 2.050 -1.755 1.00 79.00 96 LYS A CA 1
ATOM 766 C C . LYS A 1 96 ? -13.224 1.455 -0.520 1.00 79.00 96 LYS A C 1
ATOM 768 O O . LYS A 1 96 ? -14.328 1.843 -0.139 1.00 79.00 96 LYS A O 1
ATOM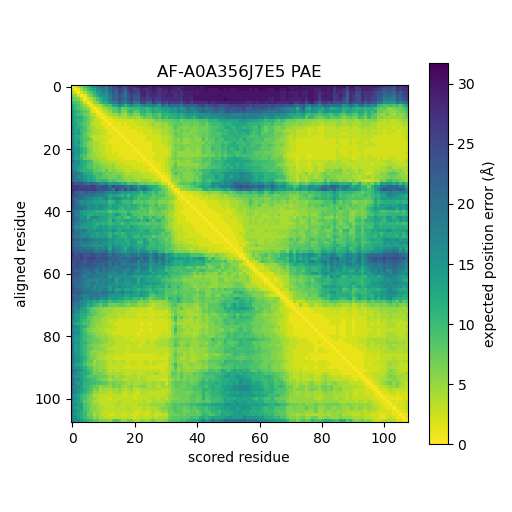 773 N N . THR A 1 97 ? -12.567 0.477 0.089 1.00 81.69 97 THR A N 1
ATOM 774 C CA . THR A 1 97 ? -13.066 -0.199 1.280 1.00 81.69 97 THR A CA 1
ATOM 775 C C . THR A 1 97 ? -12.924 0.697 2.507 1.00 81.69 97 THR A C 1
ATOM 777 O O . THR A 1 97 ? -11.854 1.239 2.781 1.00 81.69 97 THR A O 1
ATOM 780 N N . ASN A 1 98 ? -13.995 0.811 3.292 1.00 85.56 98 ASN A N 1
ATOM 781 C CA . ASN A 1 98 ? -13.941 1.490 4.581 1.00 85.56 98 ASN A CA 1
ATOM 782 C C . ASN A 1 98 ? -13.187 0.622 5.590 1.00 85.56 98 ASN A C 1
ATOM 784 O O . ASN A 1 98 ? -13.661 -0.445 5.965 1.00 85.56 98 ASN A O 1
ATOM 788 N N . LEU A 1 99 ? -12.034 1.097 6.053 1.00 87.38 99 LEU A N 1
ATOM 789 C CA . LEU A 1 99 ? -11.256 0.423 7.087 1.00 87.38 99 LEU A CA 1
ATOM 790 C C . LEU A 1 99 ? -11.657 0.940 8.471 1.00 87.38 99 LEU A C 1
ATOM 792 O O . LEU A 1 99 ? -11.610 2.144 8.735 1.00 87.38 99 LEU A O 1
ATOM 796 N N . LEU A 1 100 ? -12.008 0.031 9.379 1.00 89.00 100 LEU A N 1
ATOM 797 C CA . LEU A 1 100 ? -12.252 0.344 10.784 1.00 89.00 100 LEU A CA 1
ATOM 798 C C . LEU A 1 100 ? -11.017 -0.011 11.612 1.00 89.00 100 LEU A C 1
ATOM 800 O O . LEU A 1 100 ? -10.644 -1.175 11.712 1.00 89.00 100 LEU A O 1
ATOM 804 N N . ILE A 1 101 ? -10.422 0.982 12.272 1.00 87.81 101 ILE A N 1
ATOM 805 C CA . ILE A 1 101 ? -9.372 0.741 13.267 1.00 87.81 101 ILE A CA 1
ATOM 806 C C . ILE A 1 101 ? -10.021 0.665 14.644 1.00 87.81 101 ILE A C 1
ATOM 808 O O . ILE A 1 101 ? -10.611 1.641 15.118 1.00 87.81 101 ILE A O 1
ATOM 812 N N . LYS A 1 102 ? -9.900 -0.495 15.287 1.00 88.62 102 LYS A N 1
ATOM 813 C CA . LYS A 1 102 ? -10.418 -0.737 16.629 1.00 88.62 102 LYS A CA 1
ATOM 814 C C . LYS A 1 102 ? -9.421 -1.544 17.452 1.00 88.62 102 LYS A C 1
ATOM 816 O O . LYS A 1 102 ? -8.914 -2.563 17.008 1.00 88.62 102 LYS A O 1
ATOM 821 N N . ASP A 1 103 ? -9.136 -1.061 18.654 1.00 88.31 103 ASP A N 1
ATOM 822 C CA . ASP A 1 103 ? -8.256 -1.672 19.650 1.00 88.31 103 ASP A CA 1
ATOM 823 C C . ASP A 1 103 ? -6.863 -1.999 19.075 1.00 88.31 103 ASP A C 1
ATOM 825 O O . ASP A 1 103 ? -6.259 -3.028 19.365 1.00 88.31 103 ASP A O 1
ATOM 829 N N . GLY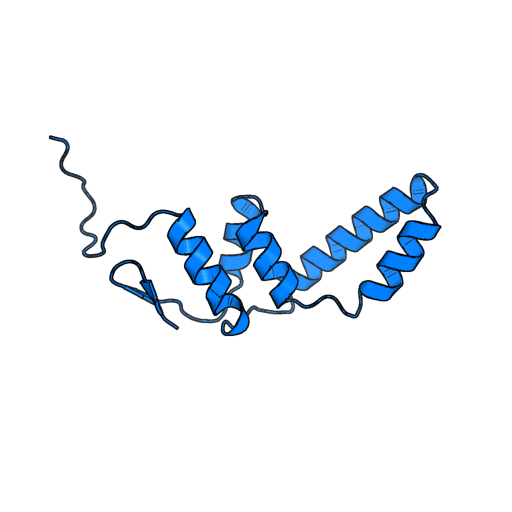 A 1 104 ? -6.356 -1.105 18.215 1.00 85.88 104 GLY A N 1
ATOM 830 C CA . GLY A 1 104 ? -5.068 -1.271 17.535 1.00 85.88 104 GLY A CA 1
ATOM 831 C C . GLY A 1 104 ? -5.067 -2.311 16.407 1.00 85.88 104 GLY A C 1
ATOM 832 O O . GLY A 1 104 ? -3.990 -2.728 15.986 1.00 85.88 104 GLY A O 1
ATOM 833 N N . SER A 1 10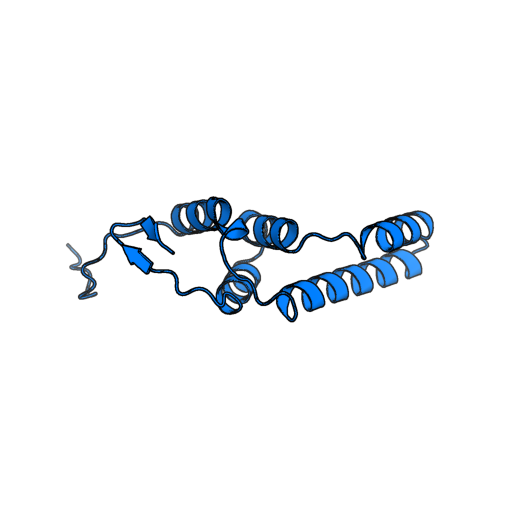5 ? -6.241 -2.727 15.925 1.00 88.56 105 SER A N 1
ATOM 834 C CA . SER A 1 105 ? -6.404 -3.682 14.825 1.00 88.56 105 SER A CA 1
ATOM 835 C C . SER A 1 105 ? -7.236 -3.100 13.679 1.00 88.56 105 SER A C 1
ATOM 837 O O . SER A 1 105 ? -8.213 -2.389 13.922 1.00 88.56 105 SER A O 1
ATOM 839 N N . ILE A 1 106 ? -6.859 -3.392 12.431 1.00 89.62 106 ILE A N 1
ATOM 840 C CA . ILE A 1 106 ? -7.651 -3.052 11.238 1.00 89.62 106 ILE A CA 1
ATOM 841 C C . ILE A 1 106 ? -8.710 -4.136 10.984 1.00 89.62 106 ILE A C 1
ATOM 843 O O . ILE A 1 106 ? -8.409 -5.331 10.971 1.00 89.62 106 ILE A O 1
ATOM 847 N N . HIS A 1 107 ? -9.939 -3.695 10.730 1.00 86.75 107 HIS A N 1
ATOM 848 C CA . HIS A 1 107 ? -11.080 -4.501 10.313 1.00 86.75 107 HIS A CA 1
ATOM 849 C C . HIS A 1 107 ? -11.658 -3.957 8.998 1.00 86.75 107 HIS A C 1
ATOM 851 O O . HIS A 1 107 ? -11.635 -2.745 8.768 1.00 86.75 107 HIS A O 1
ATOM 857 N N . ILE A 1 108 ? -12.171 -4.864 8.163 1.00 81.88 108 ILE A N 1
ATOM 858 C CA . ILE A 1 108 ? -12.866 -4.599 6.894 1.00 81.88 108 ILE A CA 1
ATOM 859 C C . ILE A 1 108 ? -14.344 -4.939 7.074 1.00 81.88 108 ILE A C 1
ATOM 861 O O . ILE A 1 108 ? -14.606 -5.991 7.707 1.00 81.88 108 ILE A O 1
#